Protein AF-A0A3D3DJ92-F1 (afdb_monomer)

Mean predicted aligned error: 6.02 Å

pLDDT: mean 87.13, std 10.63, range [50.44, 96.62]

Nearest PDB structures (foldseek):
  4u1d-assembly3_A  TM=5.889E-01  e=8.586E+00  Saccharomyces cerevisiae S288C
  8sqr-assembly1_A  TM=3.176E-01  e=7.733E+00  Brucella abortus 2308

Secondary structure (DSSP, 8-state):
-HHHHHHHHHHHHHHHHHHHHHIIIIIS----PPP-SS--EETTEEHHHHHHHHHHHHHHHHHHHHHHS-SS--TTPPP--HHHHHHHHHHHHHHHHHHHTT-HHHHHHHHHHHHHHHHHHHHHTT-

Sequence (127 aa):
YGFQMIGVTTLLTVLLDAGLEPFATRVAHYWFWNPVKLKFGWYTAPGVNFLAWAATTLLILAFATPALINKQPARGSAPDYSPLLVWLLFMLLFATGAAGHQLWPAFGLTCAISITVAGVALRGARW

Foldseek 3Di:
DLVVVLVVVLVVQLLLVLLVVCCCVPQVNVDAADDDPQPDDRNRHHPVVSVVSSVVSSVCCVVCVVVPPDPDDPPDDQQDCVVLVVLLVSLVVSLVSCVVRVVVVSNVSSVVSNVVVVVVSVVVRVD

Radius of gyration: 16.53 Å; Cα contacts (8 Å, |Δi|>4): 92; chains: 1; bounding box: 34×31×44 Å

Structure (mmCIF, N/CA/C/O backbone):
data_AF-A0A3D3DJ92-F1
#
_entry.id   AF-A0A3D3DJ92-F1
#
loop_
_atom_site.group_PDB
_atom_site.id
_atom_site.type_symbol
_atom_site.label_atom_id
_atom_site.label_alt_id
_atom_site.label_comp_id
_atom_site.label_asym_id
_atom_site.label_entity_id
_atom_site.label_seq_id
_atom_site.pdbx_PDB_ins_code
_atom_site.Cartn_x
_atom_site.Cartn_y
_atom_site.Cartn_z
_atom_site.occupancy
_atom_site.B_iso_or_equiv
_atom_site.auth_seq_id
_atom_site.auth_comp_id
_atom_site.auth_asym_id
_atom_site.auth_atom_id
_atom_site.pdbx_PDB_model_num
ATOM 1 N N . TYR A 1 1 ? -9.123 7.097 20.219 1.00 64.81 1 TYR A N 1
ATOM 2 C CA . TYR A 1 1 ? -9.665 5.924 19.504 1.00 64.81 1 TYR A CA 1
ATOM 3 C C . TYR A 1 1 ? -9.989 6.247 18.044 1.00 64.81 1 TYR A C 1
ATOM 5 O O . TYR A 1 1 ? -9.245 5.802 17.184 1.00 64.81 1 TYR A O 1
ATOM 13 N N . GLY A 1 2 ? -10.988 7.094 17.746 1.00 76.75 2 GLY A N 1
ATOM 14 C CA . GLY A 1 2 ? -11.413 7.381 16.361 1.00 76.75 2 GLY A CA 1
ATOM 15 C C . GLY A 1 2 ? -10.313 7.896 15.420 1.00 76.75 2 GLY A C 1
ATOM 16 O O . GLY A 1 2 ? -10.037 7.259 14.413 1.00 76.75 2 GLY A O 1
ATOM 17 N N . PHE A 1 3 ? -9.612 8.983 15.766 1.00 82.31 3 PHE A N 1
ATOM 18 C CA . PHE A 1 3 ? -8.546 9.534 14.907 1.00 82.31 3 PHE A CA 1
ATOM 19 C C . PHE A 1 3 ? -7.367 8.578 14.675 1.00 82.31 3 PHE A C 1
ATOM 21 O O . PHE A 1 3 ? -6.812 8.539 13.582 1.00 82.31 3 PHE A O 1
ATOM 28 N N . GLN A 1 4 ? -7.009 7.772 15.678 1.00 84.50 4 GLN A N 1
ATOM 29 C CA . GLN A 1 4 ? -5.962 6.759 15.534 1.00 84.50 4 GLN A CA 1
ATOM 30 C C . GLN A 1 4 ? -6.392 5.661 14.553 1.00 84.50 4 GLN A C 1
ATOM 32 O O . GLN A 1 4 ? -5.611 5.277 13.689 1.00 84.50 4 GLN A O 1
ATOM 37 N N . MET A 1 5 ? -7.643 5.198 14.644 1.00 84.81 5 MET A N 1
ATOM 38 C CA . MET A 1 5 ? -8.205 4.216 13.714 1.00 84.81 5 MET A CA 1
ATOM 39 C C . MET A 1 5 ? -8.274 4.770 12.285 1.00 84.81 5 MET A C 1
ATOM 41 O O . MET A 1 5 ? -7.914 4.067 11.343 1.00 84.81 5 MET A O 1
ATOM 45 N N . ILE A 1 6 ? -8.644 6.047 12.126 1.00 89.25 6 ILE A N 1
ATOM 46 C CA . ILE A 1 6 ? -8.623 6.743 10.831 1.00 89.25 6 ILE A CA 1
ATOM 47 C C . ILE A 1 6 ? -7.203 6.760 10.253 1.00 89.25 6 ILE A C 1
ATOM 49 O O . ILE A 1 6 ? -7.003 6.392 9.095 1.00 89.25 6 ILE A O 1
ATOM 53 N N . GLY A 1 7 ? -6.212 7.144 11.063 1.00 90.44 7 GLY A N 1
ATOM 54 C CA . GLY A 1 7 ? -4.813 7.201 10.644 1.00 90.44 7 GLY A CA 1
ATOM 55 C C . GLY A 1 7 ? -4.270 5.837 10.218 1.00 90.44 7 GLY A C 1
ATOM 56 O O . GLY A 1 7 ? -3.690 5.720 9.142 1.00 90.44 7 GLY A O 1
ATOM 57 N N . VAL A 1 8 ? -4.518 4.790 11.012 1.00 91.06 8 VAL A N 1
ATOM 58 C CA . VAL A 1 8 ? -4.094 3.417 10.684 1.00 91.06 8 VAL A CA 1
ATOM 59 C C . VAL A 1 8 ? -4.775 2.919 9.411 1.00 91.06 8 VAL A C 1
ATOM 61 O O . VAL A 1 8 ? -4.102 2.381 8.540 1.00 91.06 8 VAL A O 1
ATOM 64 N N . THR A 1 9 ? -6.081 3.140 9.255 1.00 91.88 9 THR A N 1
ATOM 65 C CA . THR A 1 9 ? -6.823 2.713 8.055 1.00 91.88 9 THR A CA 1
ATOM 66 C C . THR A 1 9 ? -6.326 3.435 6.803 1.00 91.88 9 THR A C 1
ATOM 68 O O . THR A 1 9 ? -6.148 2.818 5.754 1.00 91.88 9 THR A O 1
ATOM 71 N N . THR A 1 10 ? -6.029 4.730 6.920 1.00 94.69 10 THR A N 1
ATOM 72 C CA . THR A 1 10 ? -5.447 5.525 5.830 1.00 94.69 10 THR A CA 1
ATOM 73 C C . THR A 1 10 ? -4.067 4.998 5.447 1.00 94.69 10 THR A C 1
ATOM 75 O O . THR A 1 10 ? -3.806 4.770 4.269 1.00 94.69 10 THR A O 1
ATOM 78 N N . LEU A 1 11 ? -3.204 4.736 6.435 1.00 94.94 11 LEU A N 1
ATOM 79 C CA . LEU A 1 11 ? -1.882 4.159 6.198 1.00 94.94 11 LEU A CA 1
ATOM 80 C C . LEU A 1 11 ? -1.982 2.793 5.508 1.00 94.94 11 LEU A C 1
ATOM 82 O O . LEU A 1 1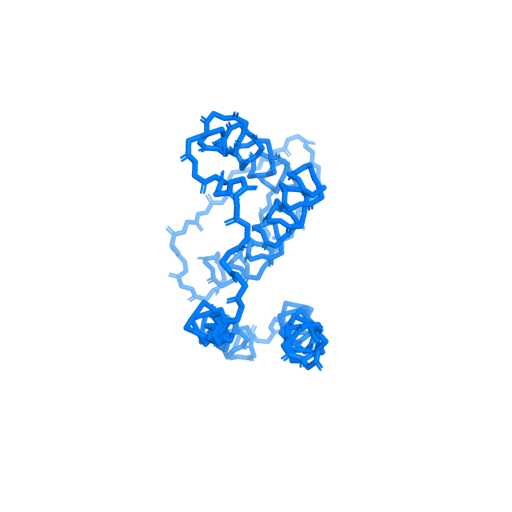1 ? -1.294 2.565 4.519 1.00 94.94 11 LEU A O 1
ATOM 86 N N . LEU A 1 12 ? -2.858 1.906 5.989 1.00 94.50 12 LEU A N 1
ATOM 87 C CA . LEU A 1 12 ? -3.093 0.603 5.365 1.00 94.50 12 LEU A CA 1
ATOM 88 C C . LEU A 1 12 ? -3.588 0.753 3.923 1.00 94.50 12 LEU A C 1
ATOM 90 O O . LEU A 1 12 ? -3.114 0.044 3.046 1.00 94.50 12 LEU A O 1
ATOM 94 N N . THR A 1 13 ? -4.471 1.709 3.645 1.00 95.69 13 THR A N 1
ATOM 95 C CA . THR A 1 13 ? -4.966 1.939 2.280 1.00 95.69 13 THR A CA 1
ATOM 96 C C . THR A 1 13 ? -3.840 2.360 1.334 1.00 95.69 13 THR A C 1
ATOM 98 O O . THR A 1 13 ? -3.713 1.810 0.245 1.00 95.69 13 THR A O 1
ATOM 101 N N . VAL A 1 14 ? -2.958 3.263 1.771 1.00 96.19 14 VAL A N 1
ATOM 102 C CA . VAL A 1 14 ? -1.792 3.685 0.975 1.00 96.19 14 VAL A CA 1
ATOM 103 C C . VAL A 1 14 ? -0.785 2.544 0.789 1.00 96.19 14 VAL A C 1
ATOM 105 O O . VAL A 1 14 ? -0.207 2.400 -0.284 1.00 96.19 14 VAL A O 1
ATOM 108 N N . LEU A 1 15 ? -0.573 1.708 1.809 1.00 95.00 15 LEU A N 1
ATOM 109 C CA . LEU A 1 15 ? 0.300 0.533 1.706 1.00 95.00 15 LEU A CA 1
ATOM 110 C C . LEU A 1 15 ? -0.264 -0.527 0.752 1.00 95.00 15 LEU A C 1
ATOM 112 O O . LEU A 1 15 ? 0.501 -1.169 0.033 1.00 95.00 15 LEU A O 1
ATOM 116 N N . LEU A 1 16 ? -1.588 -0.697 0.730 1.00 94.69 16 LEU A N 1
ATOM 117 C CA . LEU A 1 16 ? -2.268 -1.554 -0.236 1.00 94.69 16 LEU A CA 1
ATOM 118 C C . LEU A 1 16 ? -2.064 -1.031 -1.662 1.00 94.69 16 LEU A C 1
ATOM 120 O O . LEU A 1 16 ? -1.661 -1.800 -2.531 1.00 94.69 16 LEU A O 1
ATOM 124 N N . ASP A 1 17 ? -2.263 0.271 -1.877 1.00 94.69 17 ASP A N 1
ATOM 125 C CA . ASP A 1 17 ? -2.037 0.937 -3.166 1.00 94.69 17 ASP A CA 1
ATOM 126 C C . ASP A 1 17 ? -0.578 0.783 -3.638 1.00 94.69 17 ASP A C 1
ATOM 128 O O . ASP A 1 17 ? -0.311 0.409 -4.778 1.00 94.69 17 ASP A O 1
ATOM 132 N N . ALA A 1 18 ? 0.394 0.930 -2.731 1.00 93.69 18 ALA A N 1
ATOM 133 C CA . ALA A 1 18 ? 1.815 0.731 -3.034 1.00 93.69 18 ALA A CA 1
ATOM 134 C C . ALA A 1 18 ? 2.163 -0.698 -3.497 1.00 93.69 18 ALA A C 1
ATOM 136 O O . ALA A 1 18 ? 3.085 -0.874 -4.301 1.00 93.69 18 ALA A O 1
ATOM 137 N N . GLY A 1 19 ? 1.446 -1.712 -3.002 1.00 92.38 19 GLY A N 1
ATOM 138 C CA . GLY A 1 19 ? 1.563 -3.099 -3.464 1.00 92.38 19 GLY A CA 1
ATOM 139 C C . GLY A 1 19 ? 0.806 -3.371 -4.768 1.00 92.38 19 GLY A C 1
ATOM 140 O O . GLY A 1 19 ? 1.279 -4.142 -5.604 1.00 92.38 19 GLY A O 1
ATOM 141 N N . LEU A 1 20 ? -0.338 -2.712 -4.957 1.00 94.38 20 LEU A N 1
ATOM 142 C CA . LEU A 1 20 ? -1.193 -2.844 -6.133 1.00 94.38 20 LEU A CA 1
ATOM 143 C C . LEU A 1 20 ? -0.562 -2.223 -7.382 1.00 94.38 20 LEU A C 1
ATOM 145 O O . LEU A 1 20 ? -0.605 -2.838 -8.442 1.00 94.38 20 LEU A O 1
ATOM 149 N N . GLU A 1 21 ? 0.041 -1.038 -7.281 1.00 94.19 21 GLU A N 1
ATOM 150 C CA . GLU A 1 21 ? 0.538 -0.287 -8.444 1.00 94.19 21 GLU A CA 1
ATOM 151 C C . GLU A 1 21 ? 1.540 -1.072 -9.318 1.00 94.19 21 GLU A C 1
ATOM 153 O O . GLU A 1 21 ? 1.346 -1.137 -10.538 1.00 94.19 21 GLU A O 1
ATOM 158 N N . PRO A 1 22 ? 2.574 -1.747 -8.771 1.00 91.56 22 PRO A N 1
ATOM 159 C CA . PRO A 1 22 ? 3.466 -2.587 -9.571 1.00 91.56 22 PRO A CA 1
ATOM 160 C C . PRO A 1 22 ? 2.727 -3.744 -10.247 1.00 91.56 22 PRO A C 1
ATOM 162 O O . PRO A 1 22 ? 3.013 -4.070 -11.397 1.00 91.56 22 PRO A O 1
ATOM 165 N N . PHE A 1 23 ? 1.755 -4.348 -9.561 1.00 91.81 23 PHE A N 1
ATOM 166 C CA . PHE A 1 23 ? 0.950 -5.428 -10.120 1.00 91.81 23 PHE A CA 1
ATOM 167 C C . PHE A 1 23 ? 0.063 -4.918 -11.266 1.00 91.81 23 PHE A C 1
ATOM 169 O O . PHE A 1 23 ? 0.106 -5.448 -12.375 1.00 91.81 23 PHE A O 1
ATOM 176 N N . ALA A 1 24 ? -0.686 -3.841 -11.043 1.00 92.25 24 ALA A N 1
ATOM 177 C CA . ALA A 1 24 ? -1.608 -3.277 -12.020 1.00 92.25 24 ALA A CA 1
ATOM 178 C C . ALA A 1 24 ? -0.890 -2.750 -13.269 1.00 92.25 24 ALA A C 1
ATOM 180 O O . ALA A 1 24 ? -1.363 -2.968 -14.380 1.00 92.25 24 ALA A O 1
ATOM 181 N N . THR A 1 25 ? 0.272 -2.114 -13.115 1.00 91.69 25 THR A N 1
ATOM 182 C CA . THR A 1 25 ? 0.990 -1.493 -14.240 1.00 91.69 25 THR A CA 1
ATOM 183 C C . THR A 1 25 ? 1.933 -2.458 -14.960 1.00 91.69 25 THR A C 1
ATOM 185 O O . THR A 1 25 ? 2.050 -2.399 -16.184 1.00 91.69 25 THR A O 1
ATOM 188 N N . ARG A 1 26 ? 2.612 -3.369 -14.246 1.00 89.56 26 ARG A N 1
ATOM 189 C CA . ARG A 1 26 ? 3.675 -4.222 -14.819 1.00 89.56 26 ARG A CA 1
ATOM 190 C C . ARG A 1 26 ? 3.314 -5.692 -14.982 1.00 89.56 26 ARG A C 1
ATOM 192 O O . ARG A 1 26 ? 3.973 -6.344 -15.780 1.00 89.56 26 ARG A O 1
ATOM 199 N N . VAL A 1 27 ? 2.320 -6.199 -14.256 1.00 90.44 27 VAL A N 1
ATOM 200 C CA . VAL A 1 27 ? 1.921 -7.617 -14.311 1.00 90.44 27 VAL A CA 1
ATOM 201 C C . VAL A 1 27 ? 0.632 -7.773 -15.107 1.00 90.44 27 VAL A C 1
ATOM 203 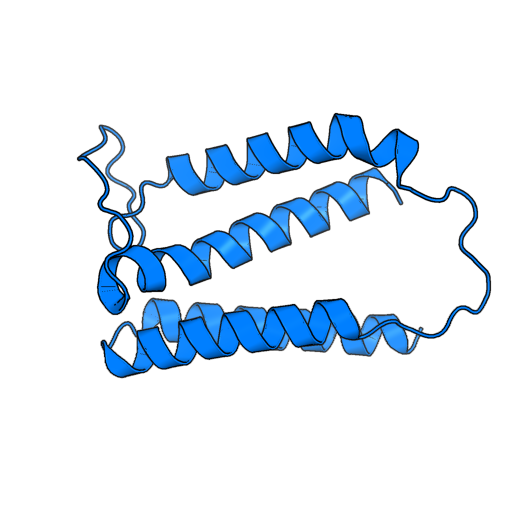O O . VAL A 1 27 ? 0.585 -8.518 -16.076 1.00 90.44 27 VAL A O 1
ATOM 206 N N . ALA A 1 28 ? -0.417 -7.060 -14.700 1.00 90.88 28 ALA A N 1
ATOM 207 C CA . ALA A 1 28 ? -1.752 -7.212 -15.271 1.00 90.88 28 ALA A CA 1
ATOM 208 C C . ALA A 1 28 ? -2.088 -6.171 -16.353 1.00 90.88 28 ALA A C 1
ATOM 210 O O . ALA A 1 28 ? -3.056 -6.341 -17.087 1.00 90.88 28 ALA A O 1
ATOM 211 N N . HIS A 1 29 ? -1.294 -5.099 -16.445 1.00 89.56 29 HIS A N 1
ATOM 212 C CA . HIS A 1 29 ? -1.469 -3.991 -17.394 1.00 89.56 29 HIS A CA 1
ATOM 213 C C . HIS A 1 29 ? -2.892 -3.407 -17.401 1.00 89.56 29 HIS A C 1
ATOM 215 O O . HIS A 1 29 ? -3.431 -3.050 -18.446 1.00 89.56 29 HIS A O 1
ATOM 221 N N . TYR A 1 30 ? -3.504 -3.303 -16.220 1.00 90.38 30 TYR A N 1
ATOM 222 C CA . TYR A 1 30 ? -4.853 -2.763 -16.060 1.00 90.38 30 TYR A CA 1
ATOM 223 C C . TYR A 1 30 ? -4.930 -1.277 -16.403 1.00 90.38 30 TYR A C 1
ATOM 225 O O . TYR A 1 30 ? -5.947 -0.822 -16.924 1.00 90.38 30 TYR A O 1
ATOM 233 N N . TRP A 1 31 ? -3.868 -0.519 -16.127 1.00 91.56 31 TRP A N 1
ATOM 234 C CA . TRP A 1 31 ? -3.781 0.889 -16.495 1.00 91.56 31 TRP A CA 1
ATOM 235 C C . TRP A 1 31 ? -2.345 1.342 -16.742 1.00 91.56 31 TRP A C 1
ATOM 237 O O . TRP A 1 31 ? -1.373 0.680 -16.370 1.00 91.56 31 TRP A O 1
ATOM 247 N N . PHE A 1 32 ? -2.237 2.520 -17.355 1.00 89.62 32 PHE A N 1
ATOM 248 C CA . PHE A 1 32 ? -0.985 3.199 -17.653 1.00 89.62 32 PHE A CA 1
ATOM 249 C C . PHE A 1 32 ? -1.036 4.633 -17.144 1.00 89.62 32 PHE A C 1
ATOM 251 O O . PHE A 1 32 ? -2.060 5.311 -17.241 1.00 89.62 32 PHE A O 1
ATOM 258 N N . TRP A 1 33 ? 0.096 5.104 -16.636 1.00 88.75 33 TRP A N 1
ATOM 259 C CA . TRP A 1 33 ? 0.234 6.462 -16.137 1.00 88.75 33 TRP A CA 1
ATOM 260 C C . TRP A 1 33 ? 0.831 7.383 -17.196 1.00 88.75 33 TRP A C 1
ATOM 262 O O . TRP A 1 33 ? 1.863 7.078 -17.797 1.00 88.75 33 TRP A O 1
ATOM 272 N N . ASN A 1 34 ? 0.201 8.542 -17.385 1.00 86.44 34 ASN A N 1
ATOM 273 C CA . ASN A 1 34 ? 0.766 9.603 -18.209 1.00 86.44 34 ASN A CA 1
ATOM 274 C C . ASN A 1 34 ? 1.912 10.318 -17.472 1.00 86.44 34 ASN A C 1
ATOM 276 O O . ASN A 1 34 ? 1.890 10.412 -16.241 1.00 86.44 34 ASN A O 1
ATOM 280 N N . PRO A 1 35 ? 2.895 10.876 -18.202 1.00 81.50 35 PRO A N 1
ATOM 281 C CA . PRO A 1 35 ? 3.988 11.623 -17.595 1.00 81.50 35 PRO A CA 1
ATOM 282 C C . PRO A 1 35 ? 3.465 12.814 -16.786 1.00 81.50 35 PRO A C 1
ATOM 284 O O . PRO A 1 35 ? 2.745 13.670 -17.301 1.00 81.50 35 PRO A O 1
ATOM 287 N N . VAL A 1 36 ? 3.865 12.894 -15.520 1.00 83.69 36 VAL A N 1
ATOM 288 C CA . VAL A 1 36 ? 3.544 14.016 -14.631 1.00 83.69 36 VAL A CA 1
ATOM 289 C C . VAL A 1 36 ? 4.761 14.917 -14.430 1.00 83.69 36 VAL A C 1
ATOM 291 O O . VAL A 1 36 ? 5.909 14.486 -14.546 1.00 83.69 36 VAL A O 1
ATOM 294 N N . LYS A 1 37 ? 4.521 16.188 -14.082 1.00 79.88 37 LYS A N 1
ATOM 295 C CA . LYS A 1 37 ? 5.593 17.167 -13.813 1.00 79.88 37 LYS A CA 1
ATOM 296 C C . LYS A 1 37 ? 6.496 16.752 -12.642 1.00 79.88 37 LYS A C 1
ATOM 298 O O . LYS A 1 37 ? 7.676 17.094 -12.627 1.00 79.88 37 LYS A O 1
ATOM 303 N N . LEU A 1 38 ? 5.951 16.018 -11.670 1.00 76.06 38 LEU A N 1
ATOM 304 C CA . LEU A 1 38 ? 6.684 15.519 -10.510 1.00 76.06 38 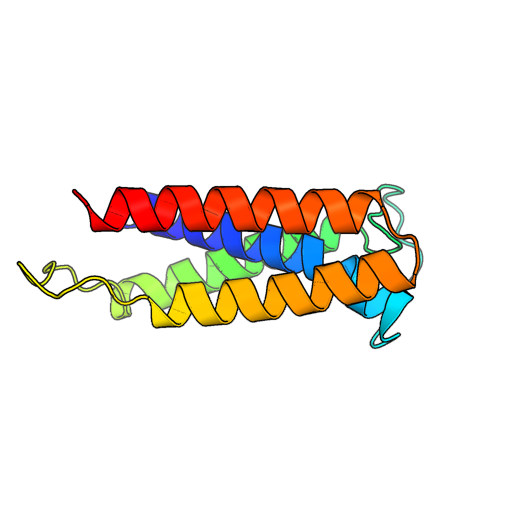LEU A CA 1
ATOM 305 C C . LEU A 1 38 ? 7.354 14.177 -10.850 1.00 76.06 38 LEU A C 1
ATOM 307 O O . LEU A 1 38 ? 6.681 13.161 -10.959 1.00 76.06 38 LEU A O 1
ATOM 311 N N . LYS A 1 39 ? 8.684 14.146 -10.986 1.00 74.75 39 LYS A N 1
ATOM 312 C CA . LYS A 1 39 ? 9.433 12.957 -11.450 1.00 74.75 39 LYS A CA 1
ATOM 313 C C . LYS A 1 39 ? 9.563 11.813 -10.426 1.00 74.75 39 LYS A C 1
ATOM 315 O O . LYS A 1 39 ? 10.369 10.909 -10.626 1.00 74.75 39 LYS A O 1
ATOM 320 N N . PHE A 1 40 ? 8.805 11.837 -9.332 1.00 79.19 40 PHE A N 1
ATOM 321 C CA . PHE A 1 40 ? 8.784 10.741 -8.366 1.00 79.19 40 PHE A CA 1
ATOM 322 C C . PHE A 1 40 ? 7.739 9.705 -8.790 1.00 79.19 40 PHE A C 1
ATOM 324 O O . PHE A 1 40 ? 6.540 9.993 -8.754 1.00 79.19 40 PHE A O 1
ATOM 331 N N . GLY A 1 41 ? 8.199 8.521 -9.203 1.00 82.38 41 GLY A N 1
ATOM 332 C CA . GLY A 1 41 ? 7.336 7.442 -9.677 1.00 82.38 41 GLY A CA 1
ATOM 333 C C . GLY A 1 41 ? 7.704 6.082 -9.086 1.00 82.38 41 GLY A C 1
ATOM 334 O O . GLY A 1 41 ? 8.864 5.679 -9.130 1.00 82.38 41 GLY A O 1
ATOM 335 N N . TRP A 1 42 ? 6.711 5.359 -8.574 1.00 88.44 42 TRP A N 1
ATOM 336 C CA . TRP A 1 42 ? 6.819 3.973 -8.122 1.00 88.44 42 TRP A CA 1
ATOM 337 C C . TRP A 1 42 ? 6.298 3.050 -9.225 1.00 8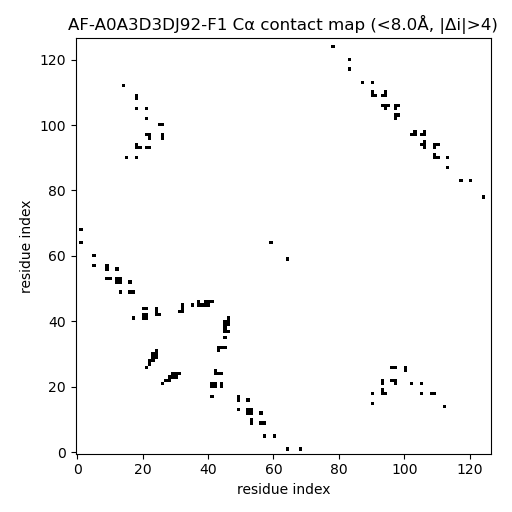8.44 42 TRP A C 1
ATOM 339 O O . TRP A 1 42 ? 5.101 2.984 -9.468 1.00 88.44 42 TRP A O 1
ATOM 349 N N . TYR A 1 43 ? 7.194 2.380 -9.956 1.00 85.62 43 TYR A N 1
ATOM 350 C CA . TYR A 1 43 ? 6.829 1.502 -11.081 1.00 85.62 43 TYR A CA 1
ATOM 351 C C . TYR A 1 43 ? 5.874 2.139 -12.108 1.00 85.62 43 TYR A C 1
ATOM 353 O O . TYR A 1 43 ? 4.994 1.466 -12.621 1.00 85.62 43 TYR A O 1
ATOM 361 N N . THR A 1 44 ? 6.111 3.405 -12.476 1.00 85.31 44 THR A N 1
ATOM 362 C CA . THR A 1 44 ? 5.264 4.299 -13.313 1.00 85.31 44 THR A CA 1
ATOM 363 C C . THR A 1 44 ? 4.170 5.061 -12.570 1.00 85.31 44 THR A C 1
ATOM 365 O O . THR A 1 44 ? 3.798 6.137 -13.033 1.00 85.31 44 THR A O 1
ATOM 368 N N . ALA A 1 45 ? 3.734 4.593 -11.400 1.00 87.81 45 ALA A N 1
ATOM 369 C CA . ALA A 1 45 ? 2.726 5.279 -10.603 1.00 87.81 45 ALA A CA 1
ATOM 370 C C . ALA A 1 45 ? 3.270 6.589 -10.025 1.00 87.81 45 ALA A C 1
ATOM 372 O O . ALA A 1 45 ? 4.288 6.570 -9.325 1.00 87.81 45 ALA A O 1
ATOM 373 N N . PRO A 1 46 ? 2.638 7.739 -10.300 1.00 90.94 46 PRO A N 1
ATOM 374 C CA . PRO A 1 46 ? 3.128 9.017 -9.823 1.00 90.94 46 PRO A CA 1
ATOM 375 C C . PRO A 1 46 ? 2.914 9.143 -8.313 1.00 90.94 46 PRO A C 1
ATOM 377 O O . PRO A 1 46 ? 1.880 8.741 -7.788 1.00 90.94 46 PRO A O 1
ATOM 380 N N . GLY A 1 47 ? 3.851 9.781 -7.605 1.00 87.06 47 GLY A N 1
ATOM 381 C CA . GLY A 1 47 ? 3.760 9.971 -6.148 1.00 87.06 47 GLY A CA 1
ATOM 382 C C . GLY A 1 47 ? 2.454 10.616 -5.666 1.00 87.06 47 GLY A C 1
ATOM 383 O O . GLY A 1 47 ? 1.969 10.326 -4.574 1.00 87.06 47 GLY A O 1
ATOM 384 N N . VAL A 1 48 ? 1.859 11.469 -6.504 1.00 90.44 48 VAL A N 1
ATOM 385 C CA . VAL A 1 48 ? 0.578 12.131 -6.221 1.00 90.44 48 VAL A CA 1
ATOM 386 C C . VAL A 1 48 ? -0.605 11.161 -6.168 1.00 90.44 48 VAL A C 1
ATOM 388 O O . VAL A 1 48 ? -1.594 11.499 -5.530 1.00 90.44 48 VAL A O 1
ATOM 391 N N . ASN A 1 49 ? -0.507 9.966 -6.767 1.00 92.44 49 ASN A N 1
ATOM 392 C CA . ASN A 1 49 ? -1.533 8.923 -6.672 1.00 92.44 49 ASN A CA 1
ATOM 393 C C . ASN A 1 49 ? -1.714 8.461 -5.223 1.00 92.44 49 ASN A C 1
ATOM 395 O O . ASN A 1 49 ? -2.817 8.502 -4.689 1.00 92.44 49 ASN A O 1
ATOM 399 N N . PHE A 1 50 ? -0.608 8.148 -4.545 1.00 92.75 50 PHE A N 1
ATOM 400 C CA . PHE A 1 50 ? -0.627 7.732 -3.141 1.00 92.75 50 PHE A CA 1
ATOM 401 C C . PHE A 1 50 ? -1.183 8.832 -2.230 1.00 92.75 50 PHE A C 1
ATOM 403 O O . PHE A 1 50 ? -1.941 8.556 -1.301 1.00 92.75 50 PHE A O 1
ATOM 410 N N . LEU A 1 51 ? -0.846 10.097 -2.512 1.00 92.56 51 LEU A N 1
ATOM 411 C CA . LEU A 1 51 ? -1.391 11.237 -1.773 1.00 92.56 51 LEU A CA 1
ATOM 412 C C . LEU A 1 51 ? -2.890 11.422 -2.041 1.00 92.56 51 LEU A C 1
ATOM 414 O O . LEU A 1 51 ? -3.642 11.717 -1.112 1.00 92.56 51 LEU A O 1
ATOM 418 N N . ALA A 1 52 ? -3.329 11.226 -3.285 1.00 93.06 52 ALA A N 1
ATOM 419 C CA . ALA A 1 52 ? -4.737 11.273 -3.650 1.00 93.06 52 ALA A CA 1
ATOM 420 C C . ALA A 1 52 ? -5.520 10.162 -2.942 1.00 93.06 52 ALA A C 1
ATOM 422 O O . ALA A 1 52 ? -6.556 10.447 -2.349 1.00 93.06 52 ALA A O 1
ATOM 423 N N . TRP A 1 53 ? -5.009 8.929 -2.901 1.00 96.00 53 TRP A N 1
ATOM 424 C CA . TRP A 1 53 ? -5.632 7.842 -2.146 1.00 96.00 53 TRP A CA 1
ATOM 425 C C . TRP A 1 53 ? -5.646 8.099 -0.640 1.00 96.00 53 TRP A C 1
ATOM 427 O O . TRP A 1 53 ? -6.665 7.840 0.003 1.00 96.00 53 TRP A O 1
ATOM 437 N N . ALA A 1 54 ? -4.584 8.679 -0.074 1.00 95.12 54 ALA A N 1
ATOM 438 C CA . ALA A 1 54 ? -4.570 9.099 1.326 1.00 95.12 54 ALA A CA 1
ATOM 439 C C . ALA A 1 54 ? -5.668 10.138 1.614 1.00 95.12 54 ALA A C 1
ATOM 441 O O . ALA A 1 54 ? -6.454 9.968 2.545 1.00 95.12 54 ALA A O 1
ATOM 442 N N . ALA A 1 55 ? -5.763 11.188 0.792 1.00 96.25 55 ALA A N 1
ATOM 443 C CA . ALA A 1 55 ? -6.761 12.244 0.944 1.00 96.25 55 ALA A CA 1
ATOM 444 C C . ALA A 1 55 ? -8.191 11.716 0.755 1.00 96.25 55 ALA A C 1
ATOM 446 O O . ALA A 1 55 ? -9.060 11.994 1.579 1.00 96.25 55 ALA A O 1
ATOM 447 N N . THR A 1 56 ? -8.424 10.903 -0.277 1.00 96.00 56 THR A N 1
ATOM 448 C CA . THR A 1 56 ? -9.712 10.245 -0.536 1.00 96.00 56 THR A CA 1
ATOM 449 C C . THR A 1 56 ? -10.128 9.377 0.644 1.00 96.00 56 THR A C 1
ATOM 451 O O . THR A 1 56 ? -11.257 9.484 1.117 1.00 96.00 56 THR A O 1
ATOM 454 N N . THR A 1 57 ? -9.212 8.569 1.180 1.00 94.06 57 THR A N 1
ATOM 455 C CA . THR A 1 57 ? -9.490 7.715 2.342 1.00 94.06 57 THR A CA 1
ATOM 456 C C . THR A 1 57 ? -9.832 8.545 3.574 1.00 94.06 57 THR A C 1
ATOM 458 O O . THR A 1 57 ? -10.810 8.251 4.255 1.00 94.06 57 THR A O 1
ATOM 461 N N . LEU A 1 58 ? -9.084 9.621 3.839 1.00 93.69 58 LEU A N 1
ATOM 462 C CA . LEU A 1 58 ? -9.375 10.535 4.943 1.00 93.69 58 LEU A CA 1
ATOM 463 C C . LEU A 1 58 ? -10.738 11.204 4.794 1.00 93.69 58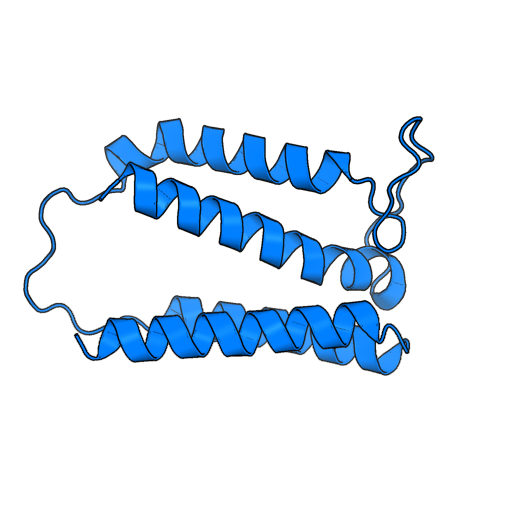 LEU A C 1
ATOM 465 O O . LEU A 1 58 ? -11.451 11.314 5.785 1.00 93.69 58 LEU A O 1
ATOM 469 N N . LEU A 1 59 ? -11.116 11.625 3.586 1.00 94.25 59 LEU A N 1
ATOM 470 C CA . LEU A 1 59 ? -12.432 12.205 3.320 1.00 94.25 59 LEU A CA 1
ATOM 471 C C . LEU A 1 59 ? -13.540 11.176 3.551 1.00 94.25 59 LEU A C 1
ATOM 473 O O . LEU A 1 59 ? -14.469 11.449 4.309 1.00 94.25 59 LEU A O 1
ATOM 477 N N . ILE A 1 60 ? -13.415 9.978 2.970 1.00 92.06 60 ILE A N 1
ATOM 478 C CA . ILE A 1 60 ? -14.375 8.883 3.171 1.00 92.06 60 ILE A CA 1
ATOM 479 C C . ILE A 1 60 ? -14.534 8.602 4.661 1.00 92.06 60 ILE A C 1
ATOM 481 O O . ILE A 1 60 ? -15.652 8.564 5.169 1.00 92.06 60 ILE A O 1
ATOM 485 N N . LEU A 1 61 ? -13.425 8.458 5.384 1.00 90.06 61 LEU A N 1
ATOM 486 C CA . LEU A 1 61 ? -13.457 8.202 6.813 1.00 90.06 61 LEU A CA 1
ATOM 487 C C . LEU A 1 61 ? -14.028 9.398 7.579 1.00 90.06 61 LEU A C 1
ATOM 489 O O . LEU A 1 61 ? -14.860 9.184 8.449 1.00 90.06 61 LEU A O 1
ATOM 493 N N . ALA A 1 62 ? -13.690 10.644 7.260 1.00 87.69 62 ALA A N 1
ATOM 494 C CA . ALA A 1 62 ? -14.243 11.810 7.950 1.00 87.69 62 ALA A CA 1
ATOM 495 C C . ALA A 1 62 ? -15.783 11.839 7.910 1.00 87.69 62 ALA A C 1
ATOM 497 O O . ALA A 1 62 ? -16.409 12.178 8.915 1.00 87.69 62 ALA A O 1
ATOM 498 N N . PHE A 1 63 ? -16.389 11.414 6.795 1.00 87.94 63 PHE A N 1
ATOM 499 C CA . PHE A 1 63 ? -17.846 11.364 6.640 1.00 87.94 63 PHE A CA 1
ATOM 500 C C . PHE A 1 63 ? -18.486 10.054 7.118 1.00 87.94 63 PHE A C 1
ATOM 502 O O . PHE A 1 63 ? -19.568 10.085 7.700 1.00 87.94 63 PHE A O 1
ATOM 509 N N . ALA A 1 64 ? -17.843 8.904 6.908 1.00 85.62 64 ALA A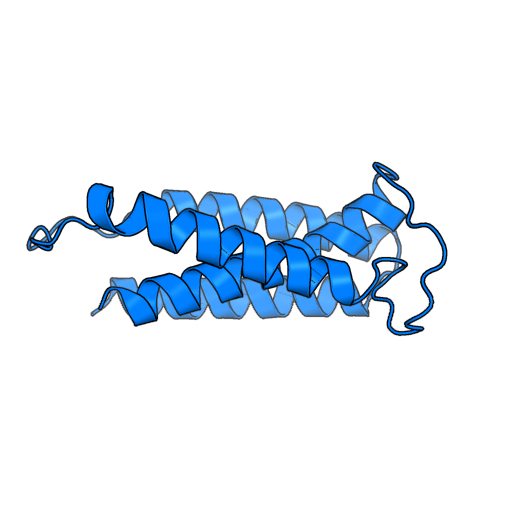 N 1
ATOM 510 C CA . ALA A 1 64 ? -18.418 7.595 7.226 1.00 85.62 64 ALA A CA 1
ATOM 511 C C . ALA A 1 64 ? -18.184 7.175 8.688 1.00 85.62 64 ALA A C 1
ATOM 513 O O . ALA A 1 64 ? -19.024 6.521 9.307 1.00 85.62 64 ALA A O 1
ATOM 514 N N . THR A 1 65 ? -17.055 7.582 9.275 1.00 76.69 65 THR A N 1
ATOM 515 C CA . THR A 1 65 ? -16.641 7.206 10.637 1.00 76.69 65 THR A CA 1
ATOM 516 C C . THR A 1 65 ? -17.647 7.616 11.722 1.00 76.69 65 THR A C 1
ATOM 518 O O . THR A 1 65 ? -17.883 6.799 12.613 1.00 76.69 65 THR A O 1
ATOM 521 N N . PRO A 1 66 ? -18.288 8.807 11.692 1.00 73.81 66 PRO A N 1
ATOM 522 C CA . PRO A 1 66 ? -19.300 9.172 12.687 1.00 73.81 66 PRO A CA 1
ATOM 523 C C . PRO A 1 66 ? -20.499 8.216 12.740 1.00 73.81 66 PRO A C 1
ATOM 525 O O . PRO A 1 66 ? -21.074 8.042 13.813 1.00 73.81 66 PRO A O 1
ATOM 528 N N . ALA A 1 67 ? -20.854 7.602 11.605 1.00 72.75 67 ALA A N 1
ATOM 529 C CA . ALA A 1 67 ? -21.947 6.637 11.499 1.00 72.75 67 ALA A CA 1
ATOM 530 C C . ALA A 1 67 ? -21.500 5.188 11.776 1.00 72.75 67 ALA A C 1
ATOM 532 O O . ALA A 1 67 ? -22.298 4.391 12.261 1.00 72.75 67 ALA A O 1
ATOM 533 N N . LEU A 1 68 ? -20.239 4.846 11.478 1.00 69.75 68 LEU A N 1
ATOM 534 C CA . LEU A 1 68 ? -19.728 3.468 11.523 1.00 69.75 68 LEU A CA 1
ATOM 535 C C . LEU A 1 68 ? -18.941 3.112 12.791 1.00 69.75 68 LEU A C 1
ATOM 537 O O . LEU A 1 68 ? -18.905 1.939 13.162 1.00 69.75 68 LEU A O 1
ATOM 541 N N . ILE A 1 69 ? -18.301 4.073 13.473 1.00 68.62 69 ILE A N 1
ATOM 542 C CA . ILE A 1 69 ? -17.619 3.766 14.737 1.00 68.62 69 ILE A CA 1
ATOM 543 C C . ILE A 1 69 ? -18.670 3.543 15.810 1.00 68.62 69 ILE A C 1
ATOM 545 O O . ILE A 1 69 ? -19.267 4.481 16.347 1.00 68.62 69 ILE A O 1
ATOM 549 N N . ASN A 1 70 ? -18.836 2.274 16.169 1.00 63.91 70 ASN A N 1
ATOM 550 C CA . ASN A 1 70 ? -19.571 1.906 17.357 1.00 63.91 70 ASN A CA 1
ATOM 551 C C . ASN A 1 70 ? -18.848 2.488 18.582 1.00 63.91 70 ASN A C 1
ATOM 553 O O . ASN A 1 70 ? -17.736 2.090 18.929 1.00 63.91 70 ASN A O 1
ATOM 557 N N . LYS A 1 71 ? -19.470 3.483 19.222 1.00 63.09 71 LYS A N 1
ATOM 558 C CA . LYS A 1 71 ? -18.918 4.165 20.404 1.00 63.09 71 LYS A CA 1
ATOM 559 C C . LYS A 1 71 ? -18.946 3.277 21.652 1.00 63.09 71 LYS A C 1
ATOM 561 O O . LYS A 1 71 ? -18.339 3.633 22.659 1.00 63.09 71 LYS A O 1
ATOM 566 N N . GLN A 1 72 ? -19.631 2.136 21.584 1.00 59.81 72 GLN A N 1
ATOM 567 C CA . GLN A 1 72 ? -19.628 1.106 22.610 1.00 59.81 72 GLN A CA 1
ATOM 568 C C . GLN A 1 72 ? -18.828 -0.095 22.089 1.00 59.81 72 GLN A C 1
ATOM 570 O O . GLN A 1 72 ? -19.354 -0.864 21.284 1.00 59.81 72 GLN A O 1
ATOM 575 N N . PRO A 1 73 ? -17.559 -0.273 22.501 1.00 59.59 73 PRO A N 1
ATOM 576 C CA . PRO A 1 73 ? -16.833 -1.487 22.165 1.00 59.59 73 PRO A CA 1
ATOM 577 C C . PRO A 1 73 ? -17.604 -2.659 22.773 1.00 59.59 73 PRO A C 1
ATOM 579 O O . PRO A 1 73 ? -17.797 -2.708 23.991 1.00 59.59 73 PRO A O 1
ATOM 582 N N . ALA A 1 74 ? -18.097 -3.567 21.931 1.00 58.62 74 ALA A N 1
ATOM 583 C CA . ALA A 1 74 ? -18.717 -4.795 22.397 1.00 58.62 74 ALA A CA 1
ATOM 584 C C . ALA A 1 74 ? -17.674 -5.535 23.245 1.00 58.62 74 ALA A C 1
ATOM 586 O O . ALA A 1 74 ? -16.673 -6.037 22.734 1.00 58.62 74 ALA A O 1
ATOM 587 N N . ARG A 1 75 ? -17.850 -5.523 24.570 1.00 50.44 75 ARG A N 1
ATOM 588 C CA . ARG A 1 75 ? -16.987 -6.268 25.488 1.00 50.44 75 ARG A CA 1
ATOM 589 C C . ARG A 1 75 ? -17.058 -7.744 25.097 1.00 50.44 75 ARG A C 1
ATOM 591 O O . ARG A 1 75 ? -18.106 -8.358 25.257 1.00 50.44 75 ARG A O 1
ATOM 598 N N . GLY A 1 76 ? -15.949 -8.298 24.611 1.00 56.16 76 GLY A N 1
ATOM 599 C CA . GLY A 1 76 ? -15.779 -9.744 24.447 1.00 56.16 76 GLY A CA 1
ATOM 600 C C . GLY A 1 76 ? -16.187 -10.349 23.101 1.00 56.16 76 GLY A C 1
ATOM 601 O O . GLY A 1 76 ? -16.288 -11.570 23.021 1.00 56.16 76 GLY A O 1
ATOM 602 N N . SER A 1 77 ? -16.400 -9.568 22.037 1.00 61.12 77 SER A N 1
ATOM 603 C CA . SER A 1 77 ? -16.495 -10.153 20.690 1.00 61.12 77 SER A CA 1
ATOM 604 C C . SER A 1 77 ? -15.129 -10.700 20.259 1.00 61.12 77 SER A C 1
ATOM 606 O O . SER A 1 77 ? -14.140 -9.966 20.277 1.00 61.12 77 SER A O 1
ATOM 608 N N . ALA A 1 78 ? -15.077 -11.989 19.909 1.00 69.44 78 ALA A N 1
ATOM 609 C CA . ALA A 1 78 ? -13.859 -12.655 19.455 1.00 69.44 78 ALA A CA 1
ATOM 610 C C . ALA A 1 78 ? -13.223 -11.907 18.259 1.00 69.44 78 ALA A C 1
ATOM 612 O O . ALA A 1 78 ? -13.961 -11.339 17.450 1.00 69.44 78 ALA A O 1
ATOM 613 N N . PRO A 1 79 ? -11.883 -11.902 18.124 1.00 76.12 79 PRO A N 1
ATOM 614 C CA . PRO A 1 79 ? -11.208 -11.256 17.000 1.00 76.12 79 PRO A CA 1
ATOM 615 C C . PRO A 1 79 ? -11.709 -11.797 15.652 1.00 76.12 79 PRO A C 1
ATOM 617 O O . PRO A 1 79 ? -11.658 -13.005 15.415 1.00 76.12 79 PRO A O 1
ATOM 620 N N . ASP A 1 80 ? -12.166 -10.911 14.763 1.00 83.31 80 ASP A N 1
ATOM 621 C CA . ASP A 1 80 ? -12.518 -11.274 13.387 1.00 83.31 80 ASP A CA 1
ATOM 622 C C . ASP A 1 80 ? -11.268 -11.232 12.497 1.00 83.31 80 ASP A C 1
ATOM 624 O O . ASP A 1 80 ? -10.669 -10.177 12.270 1.00 83.31 80 ASP A O 1
ATOM 628 N N . TYR A 1 81 ? -10.866 -12.399 11.996 1.00 86.88 81 TYR A N 1
ATOM 629 C CA . TYR A 1 81 ? -9.704 -12.559 11.122 1.00 86.88 81 TYR A CA 1
ATOM 630 C C . TYR A 1 81 ? -10.044 -12.453 9.632 1.00 86.88 81 TYR A C 1
ATOM 632 O O . TYR A 1 81 ? -9.129 -12.465 8.806 1.00 86.88 81 TYR A O 1
ATOM 640 N N . SER A 1 82 ? -11.322 -12.322 9.262 1.00 91.00 82 SER A N 1
ATOM 641 C CA . SER A 1 82 ? -11.750 -12.262 7.859 1.00 91.00 82 SER A CA 1
ATOM 642 C C . SER A 1 82 ? -11.060 -11.131 7.079 1.00 91.00 82 SER A C 1
ATOM 644 O O . SER A 1 82 ? -10.507 -11.409 6.012 1.00 91.00 82 SER A O 1
ATOM 646 N N . PRO A 1 83 ? -10.965 -9.885 7.598 1.00 90.88 83 PRO A N 1
ATOM 647 C CA . PRO A 1 83 ? -10.266 -8.804 6.898 1.00 90.88 83 PRO A CA 1
ATOM 648 C C . PRO A 1 83 ? -8.764 -9.065 6.739 1.00 90.88 83 PRO A C 1
ATOM 650 O O . PRO A 1 83 ? -8.183 -8.729 5.707 1.00 90.88 83 PRO A O 1
ATOM 653 N N . LEU A 1 84 ? -8.132 -9.697 7.736 1.00 92.38 84 LEU A N 1
ATOM 654 C CA . LEU A 1 84 ? -6.715 -10.058 7.678 1.00 92.38 84 LEU A CA 1
ATOM 655 C C . LEU A 1 84 ? -6.463 -11.124 6.607 1.00 92.38 84 LEU A C 1
ATOM 657 O O . LEU A 1 84 ? -5.492 -11.030 5.862 1.00 92.38 84 LEU A O 1
ATOM 661 N N . LEU A 1 85 ? -7.339 -12.124 6.508 1.00 94.44 85 LEU A N 1
ATOM 662 C CA . LEU A 1 85 ? -7.227 -13.174 5.501 1.00 94.44 85 LEU A CA 1
ATOM 663 C C . LEU A 1 85 ? -7.374 -12.600 4.087 1.00 94.44 85 LEU A C 1
ATOM 665 O O . LEU A 1 85 ? -6.538 -12.878 3.231 1.00 94.44 85 LEU A O 1
ATOM 669 N N . VAL A 1 86 ? -8.369 -11.735 3.863 1.00 95.56 86 VAL A N 1
ATOM 670 C CA . VAL A 1 86 ? -8.553 -11.032 2.581 1.00 95.56 86 VAL A CA 1
ATOM 671 C C . VAL A 1 86 ? -7.319 -10.197 2.232 1.00 95.56 86 VAL A C 1
ATOM 673 O O . VAL A 1 86 ? -6.820 -10.273 1.110 1.00 95.56 86 VAL A O 1
ATOM 676 N N . TRP A 1 87 ? -6.777 -9.454 3.200 1.00 95.25 87 TRP A N 1
ATOM 677 C CA . TRP A 1 87 ? -5.550 -8.679 3.022 1.00 95.25 87 TRP A CA 1
ATOM 678 C C . TRP A 1 87 ? -4.363 -9.548 2.589 1.00 95.25 87 TRP A C 1
ATOM 680 O O . TRP A 1 87 ? -3.674 -9.223 1.622 1.00 95.25 87 TRP A O 1
ATOM 690 N N . LEU A 1 88 ? -4.126 -10.667 3.281 1.00 95.94 88 LEU A N 1
ATOM 691 C CA . LEU A 1 88 ? -3.011 -11.566 2.979 1.00 95.94 88 LEU A CA 1
ATOM 692 C C . LEU A 1 88 ? -3.155 -12.224 1.604 1.00 95.94 88 LEU A C 1
ATOM 694 O O . LEU A 1 88 ? -2.153 -12.379 0.910 1.00 95.94 88 LEU A O 1
ATOM 698 N N . LEU A 1 89 ? -4.375 -12.564 1.181 1.00 96.62 89 LEU A N 1
ATOM 699 C CA . LEU A 1 89 ? -4.626 -13.103 -0.158 1.00 96.62 89 LEU A CA 1
ATOM 700 C C . LEU A 1 89 ? -4.312 -12.079 -1.256 1.00 96.62 89 LEU A C 1
ATOM 702 O O . LEU A 1 89 ? -3.652 -12.428 -2.235 1.00 96.62 89 LEU A O 1
ATOM 706 N N . PHE A 1 90 ? -4.714 -10.816 -1.083 1.00 95.50 90 PHE A N 1
ATOM 707 C CA . PHE A 1 90 ? -4.344 -9.749 -2.020 1.00 95.50 90 PHE A CA 1
ATOM 708 C C . PHE A 1 90 ? -2.832 -9.536 -2.069 1.00 95.50 90 PHE A C 1
ATOM 710 O O . PHE A 1 90 ? -2.248 -9.488 -3.149 1.00 95.50 90 PHE A O 1
ATOM 717 N N . MET A 1 91 ? -2.175 -9.467 -0.910 1.00 95.62 91 MET A N 1
ATOM 718 C CA . MET A 1 91 ? -0.726 -9.290 -0.868 1.00 95.62 91 MET A CA 1
ATOM 719 C C . MET A 1 91 ? 0.027 -10.477 -1.467 1.00 95.62 91 MET A C 1
ATOM 721 O O . MET A 1 91 ? 1.039 -10.273 -2.132 1.00 95.62 91 MET A O 1
ATOM 725 N N . LEU A 1 92 ? -0.472 -11.704 -1.297 1.00 95.38 92 LEU A N 1
ATOM 726 C CA . LEU A 1 92 ? 0.087 -12.891 -1.940 1.00 95.38 92 LEU A CA 1
ATOM 727 C C . LEU A 1 92 ? -0.048 -12.814 -3.466 1.00 95.38 92 LEU A C 1
ATOM 729 O O . LEU A 1 92 ? 0.910 -13.112 -4.181 1.00 95.38 92 LEU A O 1
ATOM 733 N N . LEU A 1 93 ? -1.203 -12.376 -3.973 1.00 95.81 93 LEU A N 1
ATOM 734 C CA . LEU A 1 93 ? -1.411 -12.149 -5.405 1.00 95.81 93 LEU A CA 1
ATOM 735 C C . LEU A 1 93 ? -0.415 -11.114 -5.954 1.00 95.81 93 LEU A C 1
ATOM 737 O O . LEU A 1 93 ? 0.226 -11.348 -6.979 1.00 95.81 93 LEU A O 1
ATOM 741 N N . PHE A 1 94 ? -0.224 -9.996 -5.251 1.00 94.94 94 PHE A N 1
ATOM 742 C CA . PHE A 1 94 ? 0.719 -8.958 -5.675 1.00 94.94 94 PHE A CA 1
ATOM 743 C C . PHE A 1 94 ? 2.171 -9.434 -5.601 1.00 94.94 94 PHE A C 1
ATOM 745 O O . PHE A 1 94 ? 2.935 -9.219 -6.542 1.00 94.94 94 PHE A O 1
ATOM 752 N N . ALA A 1 95 ? 2.548 -10.132 -4.527 1.00 94.50 95 ALA A N 1
ATOM 753 C CA . ALA A 1 95 ? 3.891 -10.668 -4.337 1.00 94.50 95 ALA A CA 1
ATOM 754 C C . ALA A 1 95 ? 4.243 -11.715 -5.404 1.00 94.50 95 ALA A C 1
ATOM 756 O O . ALA A 1 95 ? 5.321 -11.659 -5.992 1.00 94.50 95 ALA A O 1
ATOM 757 N N . THR A 1 96 ? 3.332 -12.644 -5.701 1.00 94.69 96 THR A N 1
ATOM 758 C CA . THR A 1 96 ? 3.549 -13.666 -6.740 1.00 94.69 96 THR A CA 1
ATOM 759 C C . THR A 1 96 ? 3.653 -13.046 -8.133 1.00 94.69 96 THR A C 1
ATOM 761 O O . THR A 1 96 ? 4.574 -13.384 -8.878 1.00 94.69 96 THR A O 1
ATOM 764 N N . GLY A 1 97 ? 2.793 -12.074 -8.460 1.00 92.81 97 GLY A N 1
ATOM 765 C CA . GLY A 1 97 ? 2.895 -11.311 -9.706 1.00 92.81 97 GLY A CA 1
ATOM 766 C C . GLY A 1 97 ? 4.219 -10.549 -9.827 1.00 92.81 97 GLY A C 1
ATOM 767 O O . GLY A 1 97 ? 4.874 -10.605 -10.872 1.00 92.81 97 GLY A O 1
ATOM 768 N N . ALA A 1 98 ? 4.648 -9.894 -8.743 1.00 93.56 98 ALA A N 1
ATOM 769 C CA . ALA A 1 98 ? 5.912 -9.168 -8.675 1.00 93.56 98 ALA A CA 1
ATOM 770 C C . ALA A 1 98 ? 7.127 -10.094 -8.830 1.00 93.56 98 ALA A C 1
ATOM 772 O O . ALA A 1 98 ? 8.038 -9.774 -9.592 1.00 93.56 98 ALA A O 1
ATOM 773 N N . ALA A 1 99 ? 7.129 -11.252 -8.165 1.00 93.94 99 ALA A N 1
ATOM 774 C CA . ALA A 1 99 ? 8.193 -12.247 -8.281 1.00 93.94 99 ALA A CA 1
ATOM 775 C C . ALA A 1 99 ? 8.299 -12.802 -9.711 1.00 93.94 99 ALA A C 1
ATOM 777 O O . ALA A 1 99 ? 9.399 -12.875 -10.258 1.00 93.94 99 ALA A O 1
ATOM 778 N N . GLY A 1 100 ? 7.163 -13.111 -10.350 1.00 94.50 100 GLY A N 1
ATOM 779 C CA . GLY A 1 100 ? 7.126 -13.596 -11.735 1.00 94.50 100 GLY A CA 1
ATOM 780 C C . GLY A 1 100 ? 7.675 -12.596 -12.760 1.00 94.50 100 GLY A C 1
ATOM 781 O O . GLY A 1 100 ? 8.250 -13.006 -13.763 1.00 94.50 100 GLY A O 1
ATOM 782 N N . HIS A 1 101 ? 7.565 -11.293 -12.483 1.00 92.12 101 HIS A N 1
ATOM 783 C CA . HIS A 1 101 ? 8.058 -10.208 -13.346 1.00 92.12 101 HIS A CA 1
ATOM 784 C C . HIS A 1 101 ? 9.370 -9.578 -12.842 1.00 92.12 101 HIS A C 1
ATOM 786 O O . HIS A 1 101 ? 9.748 -8.498 -13.293 1.00 92.12 101 HIS A O 1
ATOM 792 N N . GLN A 1 102 ? 10.068 -10.233 -11.902 1.00 92.12 102 GLN A N 1
ATOM 793 C CA . GLN A 1 102 ? 11.357 -9.790 -11.346 1.00 92.12 102 GLN A CA 1
ATOM 794 C C . GLN A 1 102 ? 11.322 -8.390 -10.691 1.00 92.12 102 GLN A C 1
ATOM 796 O O . GLN A 1 102 ? 12.332 -7.688 -10.602 1.00 92.12 102 GLN A O 1
ATOM 801 N N . LEU A 1 103 ? 10.161 -7.975 -10.179 1.00 92.75 103 LEU A N 1
ATOM 802 C CA . LEU A 1 103 ? 9.952 -6.698 -9.492 1.00 92.75 103 LEU A CA 1
ATOM 803 C C . LEU A 1 103 ? 10.352 -6.822 -8.011 1.00 92.75 103 LEU A C 1
ATOM 805 O O . LEU A 1 103 ? 9.518 -6.728 -7.111 1.00 92.75 103 LEU A O 1
ATOM 809 N N . TRP A 1 104 ? 11.641 -7.049 -7.746 1.00 91.69 104 TRP A N 1
ATOM 810 C CA . TRP A 1 104 ? 12.149 -7.363 -6.403 1.00 91.69 104 TRP A CA 1
ATOM 811 C C . TRP A 1 104 ? 11.833 -6.316 -5.321 1.00 91.69 104 TRP A C 1
ATOM 813 O O . TRP A 1 104 ? 11.425 -6.723 -4.233 1.00 91.69 104 TRP A O 1
ATOM 823 N N . PRO A 1 105 ? 11.939 -4.994 -5.576 1.00 92.75 105 PRO A N 1
ATOM 824 C CA . PRO A 1 105 ? 11.495 -3.994 -4.603 1.00 92.75 105 PRO A CA 1
ATOM 825 C C . PRO A 1 105 ? 10.007 -4.103 -4.235 1.00 92.75 105 PRO A C 1
ATOM 827 O O . PRO A 1 105 ? 9.667 -4.026 -3.057 1.00 92.75 105 PRO A O 1
ATOM 830 N N . ALA A 1 106 ? 9.120 -4.330 -5.211 1.00 92.56 106 ALA A N 1
ATOM 831 C CA . ALA A 1 106 ? 7.688 -4.524 -4.962 1.00 92.56 106 ALA A CA 1
ATOM 832 C C . ALA A 1 106 ? 7.403 -5.822 -4.190 1.00 92.56 106 ALA A C 1
ATOM 834 O O . ALA A 1 106 ? 6.613 -5.828 -3.244 1.00 92.56 1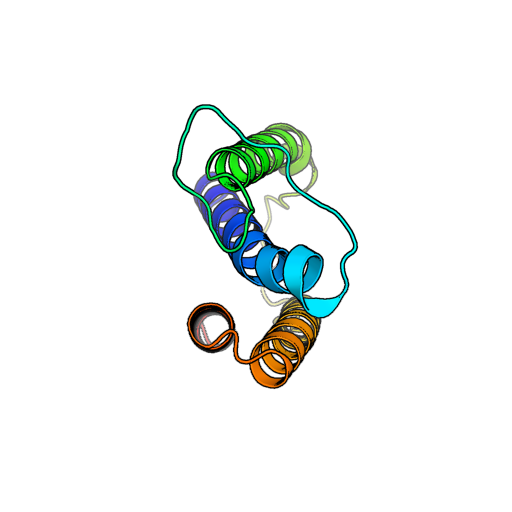06 ALA A O 1
ATOM 835 N N . PHE A 1 107 ? 8.088 -6.910 -4.545 1.00 95.00 107 PHE A N 1
ATOM 836 C CA . PHE A 1 107 ? 8.017 -8.172 -3.811 1.00 95.00 107 PHE A CA 1
ATOM 837 C C . PHE A 1 107 ? 8.463 -8.006 -2.349 1.00 95.00 107 PHE A C 1
ATOM 839 O O . PHE A 1 107 ? 7.750 -8.392 -1.427 1.00 95.00 107 PHE A O 1
ATOM 846 N N . GLY A 1 108 ? 9.616 -7.371 -2.122 1.00 93.75 108 GLY A N 1
ATOM 847 C CA . GLY A 1 108 ? 10.124 -7.114 -0.775 1.00 93.75 108 GLY A CA 1
ATOM 848 C C . GLY A 1 108 ? 9.162 -6.261 0.054 1.00 93.75 108 GLY A C 1
ATOM 849 O O . GLY A 1 108 ? 8.884 -6.592 1.207 1.00 93.75 108 GLY A O 1
ATOM 850 N N . LEU A 1 109 ? 8.600 -5.207 -0.547 1.00 94.25 109 LEU A N 1
ATOM 851 C CA . LEU A 1 109 ? 7.642 -4.319 0.109 1.00 94.25 109 LEU A CA 1
ATOM 852 C C . LEU A 1 109 ? 6.353 -5.055 0.509 1.00 94.25 109 LEU A C 1
ATOM 854 O O . LEU A 1 109 ? 5.949 -4.992 1.669 1.00 94.25 109 LEU A O 1
ATOM 858 N N . THR A 1 110 ? 5.729 -5.784 -0.419 1.00 94.62 110 THR A N 1
ATOM 859 C CA . THR A 1 110 ? 4.486 -6.542 -0.165 1.00 94.62 110 THR A CA 1
ATOM 860 C C . THR A 1 110 ? 4.673 -7.619 0.911 1.00 94.62 110 THR A C 1
ATOM 862 O O . THR A 1 110 ? 3.830 -7.753 1.805 1.00 94.62 110 THR A O 1
ATOM 865 N N . CYS A 1 111 ? 5.811 -8.321 0.914 1.00 94.94 111 CYS A N 1
ATOM 866 C CA . CYS A 1 111 ? 6.179 -9.268 1.970 1.00 94.94 111 CYS A CA 1
ATOM 867 C C . CYS A 1 111 ? 6.361 -8.583 3.334 1.00 94.94 111 CYS A C 1
ATOM 869 O O . CYS A 1 111 ? 5.786 -9.026 4.330 1.00 94.94 111 CYS A O 1
ATOM 871 N N . ALA A 1 112 ? 7.117 -7.482 3.390 1.00 95.94 112 ALA A N 1
ATOM 872 C CA . ALA A 1 112 ? 7.360 -6.748 4.631 1.00 95.94 112 ALA A CA 1
ATOM 873 C C . ALA A 1 112 ? 6.059 -6.195 5.240 1.00 95.94 112 ALA A C 1
ATOM 875 O O . ALA A 1 112 ? 5.833 -6.317 6.449 1.00 95.94 112 ALA A O 1
ATOM 876 N N . ILE A 1 113 ? 5.172 -5.644 4.402 1.00 94.62 113 ILE A N 1
ATOM 877 C CA . ILE A 1 113 ? 3.852 -5.156 4.817 1.00 94.62 113 ILE A CA 1
ATOM 878 C C . ILE A 1 113 ? 3.012 -6.308 5.374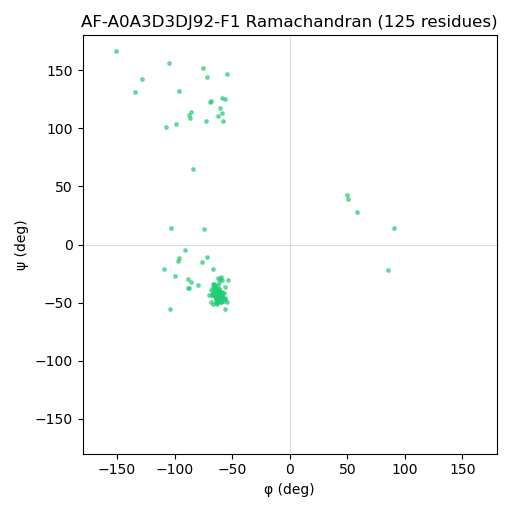 1.00 94.62 113 ILE A C 1
ATOM 880 O O . ILE A 1 113 ? 2.449 -6.183 6.459 1.00 94.62 113 ILE A O 1
ATOM 884 N N . SER A 1 114 ? 2.963 -7.446 4.678 1.00 94.06 114 SER A N 1
ATOM 885 C CA . SER A 1 114 ? 2.176 -8.613 5.100 1.00 94.06 114 SER A CA 1
ATOM 886 C C . SER A 1 114 ? 2.612 -9.148 6.461 1.00 94.06 114 SER A C 1
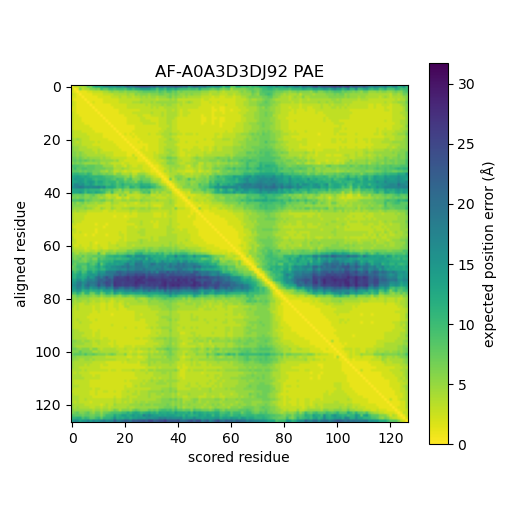ATOM 888 O O . SER A 1 114 ? 1.772 -9.364 7.333 1.00 94.06 114 SER A O 1
ATOM 890 N N . ILE A 1 115 ? 3.924 -9.297 6.676 1.00 95.75 115 ILE A N 1
ATOM 891 C CA . ILE A 1 115 ? 4.485 -9.757 7.955 1.00 95.75 115 ILE A CA 1
ATOM 892 C C . ILE A 1 115 ? 4.153 -8.765 9.072 1.00 95.75 115 ILE A C 1
ATOM 894 O O . ILE A 1 115 ? 3.732 -9.169 10.157 1.00 95.75 115 ILE A O 1
ATOM 898 N N . THR A 1 116 ? 4.309 -7.466 8.807 1.00 94.31 116 THR A N 1
ATOM 899 C CA . THR A 1 116 ? 4.040 -6.417 9.797 1.00 94.31 116 THR A CA 1
ATOM 900 C C . THR A 1 116 ? 2.564 -6.393 10.189 1.00 94.31 116 THR A C 1
ATOM 902 O O . THR A 1 116 ? 2.247 -6.424 11.378 1.00 94.31 116 THR A O 1
ATOM 905 N N . VAL A 1 117 ? 1.655 -6.397 9.209 1.00 93.19 117 VAL A N 1
ATOM 906 C CA . VAL A 1 117 ? 0.204 -6.376 9.447 1.00 93.19 117 VAL A CA 1
ATOM 907 C C . VAL A 1 117 ? -0.248 -7.637 10.179 1.00 93.19 117 VAL A C 1
ATOM 909 O O . VAL A 1 117 ? -0.950 -7.528 11.183 1.00 93.19 117 VAL A O 1
ATOM 912 N N . ALA A 1 118 ? 0.206 -8.821 9.756 1.00 92.81 118 ALA A N 1
ATOM 913 C CA . ALA A 1 118 ? -0.106 -10.072 10.444 1.00 92.81 118 ALA A CA 1
ATOM 914 C C . ALA A 1 118 ? 0.426 -10.081 11.884 1.00 92.81 118 ALA A C 1
ATOM 916 O O . ALA A 1 118 ? -0.297 -10.444 12.810 1.00 92.81 118 ALA A O 1
ATOM 917 N N . GLY A 1 119 ? 1.664 -9.628 12.101 1.00 92.25 119 GLY A N 1
ATOM 918 C CA . GLY A 1 119 ? 2.269 -9.554 13.428 1.00 92.25 119 GLY A CA 1
ATOM 919 C C . GLY A 1 119 ? 1.519 -8.612 14.371 1.00 92.25 119 GLY A C 1
ATOM 920 O O . GLY A 1 119 ? 1.274 -8.964 15.526 1.00 92.25 119 GLY A O 1
ATOM 921 N N . VAL A 1 120 ? 1.116 -7.434 13.886 1.00 90.38 120 VAL A N 1
ATOM 922 C CA . VAL A 1 120 ? 0.324 -6.472 14.667 1.00 90.38 120 VAL A CA 1
ATOM 923 C C . VAL A 1 120 ? -1.081 -7.009 14.938 1.00 90.38 120 VAL A C 1
ATOM 925 O O . VAL A 1 120 ? -1.530 -6.932 16.078 1.00 90.38 120 VAL A O 1
ATOM 928 N N . ALA A 1 121 ? -1.748 -7.607 13.947 1.00 88.50 121 ALA A N 1
ATOM 929 C CA . ALA A 1 121 ? -3.092 -8.162 14.105 1.00 88.50 121 ALA A CA 1
ATOM 930 C C . ALA A 1 121 ? -3.126 -9.328 15.107 1.00 88.50 121 ALA A C 1
ATOM 932 O O . ALA A 1 121 ? -3.952 -9.339 16.017 1.00 88.50 121 ALA A O 1
ATOM 933 N N . LEU A 1 122 ? -2.183 -10.271 15.005 1.00 88.25 122 LEU A N 1
ATOM 934 C CA . LEU A 1 122 ? -2.080 -11.407 15.927 1.00 88.25 122 LEU A CA 1
ATOM 935 C C . LEU A 1 122 ? -1.717 -10.974 17.350 1.00 88.25 122 LEU A C 1
ATOM 937 O O . LEU A 1 122 ? -2.165 -11.594 18.311 1.00 88.25 122 LEU A O 1
ATOM 941 N N . ARG A 1 123 ? -0.904 -9.921 17.506 1.00 86.12 123 ARG A N 1
ATOM 942 C CA . ARG A 1 123 ? -0.638 -9.333 18.825 1.00 86.12 123 ARG A CA 1
ATOM 943 C C . ARG A 1 123 ? -1.886 -8.653 19.367 1.00 86.12 123 ARG A C 1
ATOM 945 O O . ARG A 1 123 ? -2.262 -8.948 20.490 1.00 86.12 123 ARG A O 1
ATOM 952 N N . GLY A 1 124 ? -2.540 -7.807 18.576 1.00 78.69 124 GLY A N 1
ATOM 953 C CA . GLY A 1 124 ? -3.760 -7.102 18.976 1.00 78.69 124 GLY A CA 1
ATOM 954 C C . GLY A 1 124 ? -4.913 -8.034 19.350 1.00 78.69 124 GLY A C 1
ATOM 955 O O . GLY A 1 124 ? -5.719 -7.672 20.188 1.00 78.69 124 GLY A O 1
ATOM 956 N N . ALA A 1 125 ? -4.960 -9.244 18.791 1.00 72.62 125 ALA A N 1
ATOM 957 C CA . ALA A 1 125 ? -5.949 -10.262 19.141 1.00 72.62 125 ALA A CA 1
ATOM 958 C C . ALA A 1 125 ? -5.688 -10.980 20.483 1.00 72.62 125 ALA A C 1
ATOM 960 O O . ALA A 1 125 ? -6.566 -11.688 20.972 1.00 72.62 125 ALA A O 1
ATOM 961 N N . ARG A 1 126 ? -4.477 -10.863 21.049 1.00 66.94 126 ARG A N 1
ATOM 962 C CA . ARG A 1 126 ? -4.069 -11.521 22.307 1.00 66.94 126 ARG A CA 1
ATOM 963 C C . ARG A 1 126 ? -4.215 -10.630 23.548 1.00 66.94 126 ARG A C 1
ATOM 965 O O . ARG A 1 126 ? -4.066 -11.156 24.649 1.00 66.94 126 ARG A O 1
ATOM 972 N N . TRP A 1 127 ? -4.448 -9.329 23.372 1.00 53.50 127 TRP A N 1
ATOM 973 C CA . TRP A 1 127 ? -4.603 -8.323 24.433 1.00 53.50 127 TRP A CA 1
ATOM 974 C C . TRP A 1 127 ? -6.033 -7.788 24.457 1.00 53.50 127 TRP A C 1
ATOM 976 O O . TRP A 1 127 ? -6.478 -7.392 25.556 1.00 53.50 127 TRP A O 1
#

Solvent-accessible surface area (backbone atoms only — not comparable to full-atom values): 7242 Å² total; per-residue (Å²): 110,69,68,59,52,50,50,52,53,29,52,50,51,36,54,48,48,64,36,43,40,44,25,35,41,73,61,68,57,75,53,83,70,76,93,60,95,64,87,51,56,57,70,65,41,46,57,64,54,51,52,48,50,32,51,52,42,47,51,52,41,69,68,46,40,79,78,65,58,69,88,65,77,69,87,83,71,74,78,80,56,64,67,57,51,55,50,48,53,53,38,49,53,32,27,52,42,19,57,77,69,69,35,57,71,53,24,53,49,27,50,52,50,49,54,51,53,52,54,51,51,58,49,63,66,74,110